Protein AF-A0ABD4DXI0-F1 (afdb_monomer_lite)

Radius of gyration: 19.36 Å; chains: 1; bounding box: 34×20×65 Å

Sequence (112 aa):
MTLHELSCVLGGSQGQVIGSVFDLKHFGYIDMTDEQTDNGRCVLRPIRDKMFGFDGYQRLVNNLATDAGIADRLTVLLPLYQDVLMRALEELQGDAQSVQYQAQRRILARVA

Foldseek 3Di:
DFLVVQCLVVVDDSVVSVVVLVVCVVVPQWDWDQDPDVVRTTDIGGPVVVCPVVVVVVVVVLVVCVVVVNNVVCVVV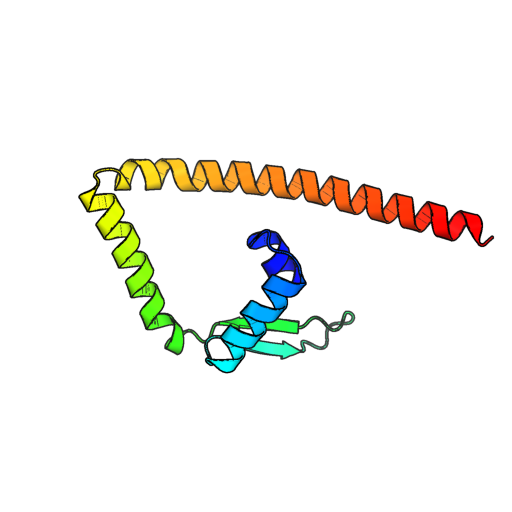VVVVVVVVVVVSVVVVVVVVVVVVVVVVVVVVVVD

Organism: NCBI:txid101571

pLDDT: mean 72.7, std 13.34, range [43.12, 92.06]

Structure (mmCIF, N/CA/C/O backbone):
data_AF-A0ABD4DXI0-F1
#
_entry.id   AF-A0ABD4DXI0-F1
#
loop_
_atom_site.group_PDB
_atom_site.id
_atom_site.type_symbol
_atom_site.label_atom_id
_atom_site.label_alt_id
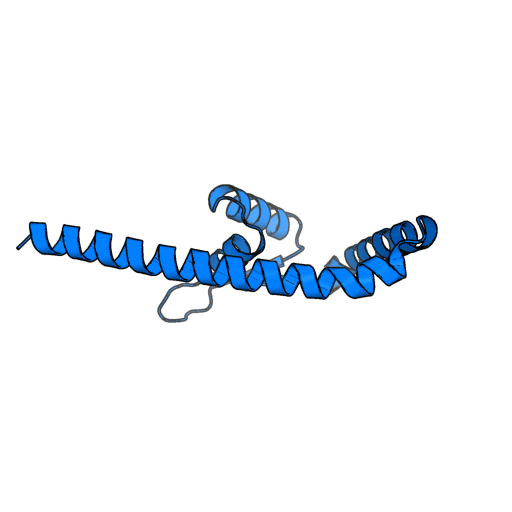_atom_site.label_comp_id
_atom_site.label_asym_id
_atom_site.label_entity_id
_atom_site.label_seq_id
_atom_site.pdbx_PDB_ins_code
_atom_site.Cartn_x
_atom_site.Cartn_y
_atom_site.Cartn_z
_atom_site.occupancy
_atom_site.B_iso_or_equiv
_atom_site.auth_seq_id
_atom_site.auth_comp_id
_atom_site.auth_asym_id
_atom_site.auth_atom_id
_atom_site.pdbx_PDB_model_num
ATOM 1 N N . MET A 1 1 ? -6.934 -5.905 9.918 1.00 77.94 1 MET A N 1
ATOM 2 C CA . MET A 1 1 ? -5.992 -4.856 10.352 1.00 77.94 1 MET A CA 1
ATOM 3 C C . MET A 1 1 ? -6.776 -3.825 11.143 1.00 77.94 1 MET A C 1
ATOM 5 O O . MET A 1 1 ? -7.871 -3.472 10.716 1.00 77.94 1 MET A O 1
ATOM 9 N N . THR A 1 2 ? -6.277 -3.389 12.292 1.00 83.00 2 THR A N 1
ATOM 10 C CA . THR A 1 2 ? -6.898 -2.331 13.105 1.00 83.00 2 THR A CA 1
ATOM 11 C C . THR A 1 2 ? -6.436 -0.942 12.654 1.00 83.00 2 THR A C 1
ATOM 13 O O . THR A 1 2 ? -5.418 -0.808 11.977 1.00 83.00 2 THR A O 1
ATOM 16 N N . LEU A 1 3 ? -7.153 0.117 13.047 1.00 77.88 3 LEU A N 1
ATOM 17 C CA . LEU A 1 3 ? -6.727 1.508 12.802 1.00 77.88 3 LEU A CA 1
ATOM 18 C C . LEU A 1 3 ? -5.325 1.807 13.356 1.00 77.88 3 LEU A C 1
ATOM 20 O O . LEU A 1 3 ? -4.553 2.530 12.731 1.00 77.88 3 LEU A O 1
ATOM 24 N N . HIS A 1 4 ? -4.999 1.244 14.520 1.00 76.75 4 HIS A N 1
ATOM 25 C CA . HIS A 1 4 ? -3.688 1.408 15.140 1.00 76.75 4 HIS A CA 1
ATOM 26 C C . HIS A 1 4 ? -2.590 0.730 14.314 1.00 76.75 4 HIS A C 1
ATOM 28 O O . HIS A 1 4 ? -1.604 1.376 13.979 1.00 76.75 4 HIS A O 1
ATOM 34 N N . GLU A 1 5 ? -2.801 -0.524 13.907 1.00 76.00 5 GLU A N 1
ATOM 35 C CA . GLU A 1 5 ? -1.874 -1.242 13.022 1.00 76.00 5 GLU A CA 1
ATOM 36 C C . GLU A 1 5 ? -1.668 -0.497 11.699 1.00 76.00 5 GLU A C 1
ATOM 38 O O . GLU A 1 5 ? -0.534 -0.335 11.255 1.00 76.00 5 GLU A O 1
ATOM 43 N N . LEU A 1 6 ? -2.742 0.024 11.096 1.00 77.50 6 LEU A N 1
ATOM 44 C CA . LEU A 1 6 ? -2.647 0.812 9.867 1.00 77.50 6 LEU A CA 1
ATOM 45 C C . LEU A 1 6 ? -1.840 2.101 10.080 1.00 77.50 6 LEU A C 1
ATOM 47 O O . LEU A 1 6 ? -1.028 2.467 9.234 1.00 77.50 6 LEU A O 1
ATOM 51 N N . SER A 1 7 ? -2.027 2.775 11.218 1.00 74.31 7 SER A N 1
ATOM 52 C CA . SER A 1 7 ? -1.255 3.970 11.572 1.00 74.31 7 SER A CA 1
ATOM 53 C C . SER A 1 7 ? 0.228 3.664 11.758 1.00 74.31 7 SER A C 1
ATOM 55 O O . SER A 1 7 ? 1.064 4.438 11.300 1.00 74.31 7 SER A O 1
ATOM 57 N N . CYS A 1 8 ? 0.551 2.533 12.386 1.00 71.12 8 CYS A N 1
ATOM 58 C CA . CYS A 1 8 ? 1.920 2.054 12.542 1.00 71.12 8 CYS A CA 1
ATOM 59 C C . CYS A 1 8 ? 2.579 1.754 11.189 1.00 71.12 8 CYS A C 1
ATOM 61 O O . CYS A 1 8 ? 3.743 2.087 11.001 1.00 71.12 8 CYS A O 1
ATOM 63 N N . VAL A 1 9 ? 1.835 1.169 10.243 1.00 71.44 9 VAL A N 1
ATOM 64 C CA . VAL A 1 9 ? 2.344 0.828 8.904 1.00 71.44 9 VAL A CA 1
ATOM 65 C C . VAL A 1 9 ? 2.542 2.068 8.030 1.00 71.44 9 VAL A C 1
ATOM 67 O O . VAL A 1 9 ? 3.550 2.177 7.340 1.00 71.44 9 VAL A O 1
ATOM 70 N N . LEU A 1 10 ? 1.589 3.003 8.034 1.00 74.06 10 LEU A N 1
ATOM 71 C CA . LEU A 1 10 ? 1.636 4.178 7.158 1.00 74.06 10 LEU A CA 1
ATOM 72 C C . LEU A 1 10 ? 2.511 5.315 7.706 1.00 74.06 10 LEU A C 1
ATOM 74 O O . LEU A 1 10 ? 2.819 6.247 6.967 1.00 74.06 10 LEU A O 1
ATOM 78 N N . GLY A 1 11 ? 2.868 5.283 8.995 1.00 69.75 11 GLY A N 1
ATOM 79 C CA . GLY A 1 11 ? 3.673 6.325 9.646 1.00 69.75 11 GLY A CA 1
ATOM 80 C C . GLY A 1 11 ? 2.992 7.701 9.723 1.00 69.75 11 GLY A C 1
ATOM 81 O O . GLY A 1 11 ? 3.632 8.689 10.077 1.00 69.75 11 GLY A O 1
ATOM 82 N N . GLY A 1 12 ? 1.704 7.785 9.380 1.00 68.56 12 GLY A N 1
ATOM 83 C CA . GLY A 1 12 ? 0.907 9.007 9.454 1.00 68.56 12 GLY A CA 1
ATOM 84 C C . GLY A 1 12 ? 0.385 9.278 10.865 1.00 68.56 12 GLY A C 1
ATOM 85 O O . GLY A 1 12 ? 0.293 8.376 11.701 1.00 68.56 12 GLY A O 1
ATOM 86 N N . SER A 1 13 ? -0.011 10.526 11.130 1.00 75.75 13 SER A N 1
ATOM 87 C CA . SER A 1 13 ? -0.708 10.853 12.378 1.00 75.75 13 SER A CA 1
ATOM 88 C C . SER A 1 13 ? -2.054 10.126 12.457 1.00 75.75 13 SER A C 1
ATOM 90 O O . SER A 1 13 ? -2.721 9.905 11.443 1.00 75.75 13 SER A O 1
ATOM 92 N N . GLN A 1 14 ? -2.501 9.813 13.674 1.00 75.81 14 GLN A N 1
ATOM 93 C CA . GLN A 1 14 ? -3.758 9.095 13.893 1.00 75.81 14 GLN A CA 1
ATOM 94 C C . GLN A 1 14 ? -4.957 9.788 13.215 1.00 75.81 14 GLN A C 1
ATOM 96 O O . GLN A 1 14 ? -5.815 9.116 12.652 1.00 75.81 14 GLN A O 1
ATOM 101 N N . GLY A 1 15 ? -4.989 11.127 13.187 1.00 76.38 15 GLY A N 1
ATOM 102 C CA . GLY A 1 15 ? -6.031 11.893 12.494 1.00 76.38 15 GLY A CA 1
ATOM 103 C C . GLY A 1 15 ? -6.017 11.724 10.969 1.00 76.38 15 GLY A C 1
ATOM 104 O O . GLY A 1 15 ? -7.075 11.562 10.366 1.00 76.38 15 GLY A O 1
ATOM 105 N N . GLN A 1 16 ? -4.835 11.693 10.344 1.00 77.38 16 GLN A N 1
ATOM 106 C CA . GLN A 1 16 ? -4.698 11.462 8.897 1.00 77.38 16 GLN A CA 1
ATOM 107 C C . GLN A 1 16 ? -5.116 10.044 8.502 1.00 77.38 16 GLN A C 1
ATOM 109 O O . GLN A 1 16 ? -5.753 9.844 7.467 1.00 77.38 16 GLN A O 1
ATOM 114 N N . VAL A 1 17 ? -4.783 9.066 9.345 1.00 81.38 17 VAL A N 1
ATOM 115 C CA . VAL A 1 17 ? -5.144 7.661 9.133 1.00 81.38 17 VAL A CA 1
ATOM 116 C C . VAL A 1 17 ? -6.653 7.480 9.281 1.00 81.38 17 VAL A C 1
ATOM 118 O O . VAL A 1 17 ? -7.274 6.858 8.426 1.00 81.38 17 VAL A O 1
ATOM 121 N N . ILE A 1 18 ? -7.264 8.086 10.306 1.00 83.88 18 ILE A N 1
ATOM 122 C CA . ILE A 1 18 ? -8.721 8.076 10.493 1.00 83.88 18 ILE A CA 1
ATOM 123 C C . ILE A 1 18 ? -9.429 8.717 9.294 1.00 83.88 18 ILE A C 1
ATOM 125 O O . ILE A 1 18 ? -10.347 8.105 8.754 1.00 83.88 18 ILE A O 1
ATOM 129 N N . GLY A 1 19 ? -8.992 9.901 8.850 1.00 83.44 19 GLY A N 1
ATOM 130 C CA . GLY A 1 19 ? -9.568 10.576 7.681 1.00 83.44 19 GLY A CA 1
ATOM 131 C C . GLY A 1 19 ? -9.521 9.699 6.429 1.00 83.44 19 GLY A C 1
ATOM 132 O O . GLY A 1 19 ? -10.556 9.416 5.834 1.00 83.44 19 GLY A O 1
ATOM 133 N N . SER A 1 20 ? -8.343 9.150 6.123 1.00 83.50 20 SER A N 1
ATOM 134 C CA . SER A 1 20 ? -8.151 8.236 4.988 1.00 83.50 20 SER A CA 1
ATOM 135 C C . SER A 1 20 ? -9.052 6.998 5.068 1.00 83.50 20 SER A C 1
ATOM 137 O O . SER A 1 20 ? -9.593 6.550 4.062 1.00 83.50 20 SER A O 1
ATOM 139 N N . VAL A 1 21 ? -9.244 6.430 6.262 1.00 86.88 21 VAL A N 1
ATOM 140 C CA . VAL A 1 21 ? -10.122 5.269 6.471 1.00 86.88 21 VAL A CA 1
ATOM 141 C C . VAL A 1 21 ? -11.594 5.625 6.267 1.00 86.88 21 VAL A C 1
ATOM 143 O O . VAL A 1 21 ? -12.333 4.841 5.668 1.00 86.88 21 VAL A O 1
ATOM 146 N N . PHE A 1 22 ? -12.030 6.803 6.715 1.00 87.38 22 PHE A N 1
ATOM 147 C CA . PHE A 1 22 ? -13.382 7.285 6.434 1.00 87.38 22 PHE A CA 1
ATOM 148 C C . PHE A 1 22 ? -13.610 7.484 4.938 1.00 87.38 22 PHE A C 1
ATOM 150 O O . PHE A 1 22 ? -14.641 7.037 4.437 1.00 87.38 22 PHE A O 1
ATOM 157 N N . ASP A 1 23 ? -12.641 8.057 4.227 1.00 87.19 23 ASP A N 1
ATOM 158 C CA . ASP A 1 23 ? -12.708 8.220 2.775 1.00 87.19 23 ASP A CA 1
ATOM 159 C C . ASP A 1 23 ? -12.797 6.856 2.077 1.00 87.19 23 ASP A C 1
ATOM 161 O O . ASP A 1 23 ? -13.693 6.619 1.267 1.00 87.19 23 ASP A O 1
ATOM 165 N N . LEU A 1 24 ? -11.938 5.902 2.447 1.00 87.56 24 LEU A N 1
ATOM 166 C CA . LEU A 1 24 ? -11.954 4.548 1.886 1.00 87.56 24 LEU A CA 1
ATOM 167 C C . LEU A 1 24 ? -13.282 3.820 2.134 1.00 87.56 24 LEU A C 1
ATOM 169 O O . LEU A 1 24 ? -13.755 3.105 1.247 1.00 87.56 24 LEU A O 1
ATOM 173 N N . LYS A 1 25 ? -13.905 4.004 3.305 1.00 88.06 25 LYS A N 1
ATOM 174 C CA . LYS A 1 25 ? -15.246 3.463 3.577 1.00 88.06 25 LYS A CA 1
ATOM 175 C C . LYS A 1 25 ? -16.312 4.187 2.761 1.00 88.06 25 LYS A C 1
ATOM 177 O O . LYS A 1 25 ? -17.185 3.531 2.202 1.00 88.06 25 LYS A O 1
ATOM 182 N N . HIS A 1 26 ? -16.249 5.514 2.677 1.00 88.62 26 HIS A N 1
ATOM 183 C CA . HIS A 1 26 ? -17.196 6.318 1.906 1.00 88.62 26 HIS A CA 1
ATOM 184 C C . HIS A 1 26 ? -17.207 5.912 0.427 1.00 88.62 26 HIS A C 1
ATOM 186 O O . HIS A 1 26 ? -18.272 5.761 -0.166 1.00 88.62 26 HIS A O 1
ATOM 192 N N . PHE A 1 27 ? -16.030 5.645 -0.142 1.00 85.38 27 PHE A N 1
ATOM 193 C CA . PHE A 1 27 ? -15.885 5.156 -1.513 1.00 85.38 27 PHE A CA 1
ATOM 194 C C . PHE A 1 27 ? -16.120 3.643 -1.672 1.00 85.38 27 PHE A C 1
ATOM 196 O O . PHE A 1 27 ? -16.073 3.130 -2.790 1.00 85.38 27 PHE A O 1
ATOM 203 N N . GLY A 1 28 ? -16.401 2.920 -0.584 1.00 86.19 28 GLY A N 1
ATOM 204 C CA . GLY A 1 28 ? -16.727 1.494 -0.618 1.00 86.19 28 GLY A CA 1
ATOM 205 C C . GLY A 1 28 ? -15.543 0.590 -0.964 1.00 86.19 28 GLY A C 1
ATOM 206 O O . GLY A 1 28 ? -15.738 -0.460 -1.571 1.00 86.19 28 GLY A O 1
ATOM 207 N N . TYR A 1 29 ? -14.317 0.987 -0.617 1.00 85.88 29 TYR A N 1
ATOM 208 C CA . TYR A 1 29 ? -13.126 0.145 -0.775 1.00 85.88 29 TYR A CA 1
ATOM 209 C C . TYR A 1 29 ? -12.876 -0.762 0.429 1.00 85.88 29 TYR A C 1
ATOM 211 O O . TYR A 1 29 ? -12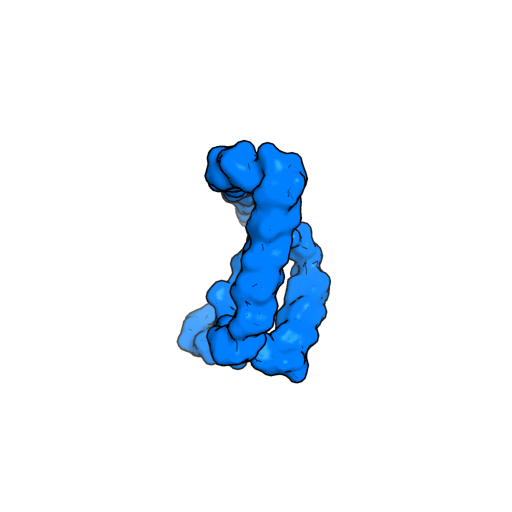.210 -1.792 0.298 1.00 85.88 29 TYR A O 1
ATOM 219 N N . ILE A 1 30 ? -13.398 -0.389 1.598 1.00 88.75 30 ILE A N 1
ATOM 220 C CA . ILE A 1 30 ? -13.250 -1.150 2.836 1.00 88.75 30 ILE A CA 1
ATOM 221 C C . ILE A 1 30 ? -14.578 -1.242 3.586 1.00 88.75 30 ILE A C 1
ATOM 223 O O . ILE A 1 30 ? -15.368 -0.298 3.589 1.00 88.75 30 ILE A O 1
ATOM 227 N N . ASP A 1 31 ? -14.756 -2.350 4.293 1.00 89.12 31 ASP A N 1
ATOM 228 C CA . ASP A 1 31 ? -15.729 -2.498 5.364 1.00 89.12 31 ASP A CA 1
ATOM 229 C C . ASP A 1 31 ? -15.069 -2.261 6.724 1.00 89.12 31 ASP A C 1
ATOM 231 O O . ASP A 1 31 ? -13.891 -2.565 6.942 1.00 89.12 31 ASP A O 1
ATOM 235 N N . MET A 1 32 ? -15.862 -1.727 7.652 1.00 86.31 32 MET A N 1
ATOM 236 C CA . MET A 1 32 ? -15.490 -1.576 9.055 1.00 86.31 32 MET A CA 1
ATOM 237 C C . MET A 1 32 ? -16.407 -2.458 9.893 1.00 86.31 32 MET A C 1
ATOM 239 O O . MET A 1 32 ? -17.612 -2.210 9.945 1.00 86.31 32 MET A O 1
ATOM 243 N N . THR A 1 33 ? -15.838 -3.476 10.530 1.00 80.94 33 THR A N 1
ATOM 244 C CA . THR A 1 33 ? -16.552 -4.341 11.471 1.00 80.94 33 THR A CA 1
ATOM 245 C C . THR A 1 33 ? -16.061 -4.067 12.880 1.00 80.94 33 THR A C 1
ATOM 247 O O . THR A 1 33 ? -14.863 -4.187 13.148 1.00 80.94 33 THR A O 1
ATOM 250 N N . ASP A 1 34 ? -16.988 -3.750 13.780 1.00 70.12 34 ASP A N 1
ATOM 251 C CA . ASP A 1 34 ? -16.714 -3.759 15.212 1.00 70.12 34 ASP A CA 1
ATOM 252 C C . ASP A 1 34 ? -16.682 -5.217 15.663 1.00 70.12 34 ASP A C 1
ATOM 254 O O . ASP A 1 34 ? -17.716 -5.852 15.881 1.00 70.12 34 ASP A O 1
ATOM 258 N N . GLU A 1 35 ? -15.483 -5.791 15.744 1.00 64.19 35 GLU A N 1
ATOM 259 C CA . GLU A 1 35 ? -15.334 -7.076 16.408 1.00 64.19 35 GLU A CA 1
ATOM 260 C C . GLU A 1 35 ? -15.510 -6.824 17.909 1.00 64.19 35 GLU A C 1
ATOM 262 O O . GLU A 1 35 ? -14.701 -6.122 18.524 1.00 64.19 35 GLU A O 1
ATOM 267 N N . GLN A 1 36 ? -16.574 -7.389 18.499 1.00 52.03 36 GLN A N 1
ATOM 268 C CA . GLN A 1 36 ? -16.750 -7.505 19.952 1.00 52.03 36 GLN A CA 1
ATOM 269 C C . GLN A 1 36 ? -15.669 -8.431 20.526 1.00 52.03 36 GLN A C 1
ATOM 271 O O . GLN A 1 36 ? -15.916 -9.556 20.942 1.00 52.03 36 GLN A O 1
ATOM 276 N N . THR A 1 37 ? -14.432 -7.970 20.488 1.00 51.53 37 THR A N 1
ATOM 277 C CA . THR A 1 37 ? -13.371 -8.430 21.372 1.00 51.53 37 THR A CA 1
ATOM 278 C C . THR A 1 37 ? -13.313 -7.447 22.534 1.00 51.53 37 THR A C 1
ATOM 280 O O . THR A 1 37 ? -13.677 -6.282 22.361 1.00 51.53 37 THR A O 1
ATOM 283 N N . ASP A 1 38 ? -12.853 -7.892 23.704 1.00 51.66 38 ASP A N 1
ATOM 284 C CA . ASP A 1 38 ? -12.867 -7.159 24.989 1.00 51.66 38 ASP A CA 1
ATOM 285 C C . ASP A 1 38 ? -12.259 -5.733 24.964 1.00 51.66 38 ASP A C 1
ATOM 287 O O . ASP A 1 38 ? -12.359 -4.995 25.938 1.00 51.66 38 ASP A O 1
ATOM 291 N N . ASN A 1 39 ? -11.664 -5.316 23.840 1.00 55.75 39 ASN A N 1
ATOM 292 C CA . ASN A 1 39 ? -11.046 -4.012 23.609 1.00 55.75 39 ASN A CA 1
ATOM 293 C C . ASN A 1 39 ? -11.751 -3.122 22.557 1.00 55.75 39 ASN A C 1
ATOM 295 O O . ASN A 1 39 ? -11.182 -2.096 22.185 1.00 55.75 39 ASN A O 1
ATOM 299 N N . GLY A 1 40 ? -12.933 -3.488 22.038 1.00 57.72 40 GLY A N 1
ATOM 300 C CA . GLY A 1 40 ? -13.732 -2.629 21.142 1.00 57.72 40 GLY A CA 1
ATOM 301 C C . GLY A 1 40 ? -12.993 -2.167 19.878 1.00 57.72 40 GLY A C 1
ATOM 302 O O . GLY A 1 40 ? -13.083 -1.003 19.485 1.00 57.72 40 GLY A O 1
ATOM 303 N N . ARG A 1 41 ? -12.185 -3.045 19.273 1.00 67.62 41 ARG A N 1
ATOM 304 C CA . ARG A 1 41 ? -11.320 -2.676 18.145 1.00 67.62 41 ARG A CA 1
ATOM 305 C C . ARG A 1 41 ? -12.090 -2.731 16.824 1.00 67.62 41 ARG A C 1
ATOM 307 O O . ARG A 1 41 ? -12.568 -3.786 16.419 1.00 67.62 41 ARG A O 1
ATOM 314 N N . CYS A 1 42 ? -12.121 -1.604 16.113 1.00 72.62 42 CYS A N 1
ATOM 315 C CA . CYS A 1 42 ? -12.607 -1.541 14.736 1.00 72.62 42 CYS A CA 1
ATOM 316 C C . CYS A 1 42 ? -11.604 -2.224 13.793 1.00 72.62 42 CYS A C 1
ATOM 318 O O . CYS A 1 42 ? -10.426 -1.843 13.722 1.00 72.62 42 CYS A O 1
ATOM 320 N N . VAL A 1 43 ? -12.078 -3.246 13.079 1.00 82.88 43 VAL A N 1
ATOM 321 C CA . VAL A 1 43 ? -11.296 -4.008 12.104 1.00 82.88 43 VAL A CA 1
ATOM 322 C C . VAL A 1 43 ? -11.658 -3.550 10.698 1.00 82.88 43 VAL A C 1
ATOM 324 O O . VAL A 1 43 ? -12.821 -3.563 10.296 1.00 82.88 43 VAL A O 1
ATOM 327 N N . LEU A 1 44 ? -10.630 -3.172 9.942 1.00 87.31 44 LEU A N 1
ATOM 328 C CA . LEU A 1 44 ? -10.724 -2.737 8.554 1.00 87.31 44 LEU A CA 1
ATOM 329 C C . LEU A 1 44 ? -10.549 -3.950 7.635 1.00 87.31 44 LEU A C 1
ATOM 331 O O . LEU A 1 44 ? -9.549 -4.677 7.749 1.00 87.31 44 LEU A O 1
ATOM 335 N N . ARG A 1 45 ? -11.507 -4.172 6.729 1.00 86.94 45 ARG A N 1
ATOM 336 C CA . ARG A 1 45 ? -11.492 -5.279 5.763 1.00 86.94 45 ARG A CA 1
ATOM 337 C C . ARG A 1 45 ? -11.605 -4.749 4.331 1.00 86.94 45 ARG A C 1
ATOM 339 O O . ARG A 1 45 ? -12.577 -4.071 4.028 1.00 86.94 45 ARG A O 1
ATOM 346 N N . PRO A 1 46 ? -10.650 -5.048 3.436 1.00 85.50 46 PRO A N 1
ATOM 347 C CA . PRO A 1 46 ? -10.749 -4.633 2.042 1.00 85.50 46 PRO A CA 1
ATOM 348 C C . PRO A 1 46 ? -11.862 -5.376 1.294 1.00 85.50 46 PRO A C 1
ATOM 350 O O . PRO A 1 46 ? -11.989 -6.598 1.413 1.00 85.50 46 PRO A O 1
ATOM 353 N N . ILE A 1 47 ? -12.610 -4.655 0.457 1.00 86.06 47 ILE A N 1
ATOM 354 C CA . ILE A 1 47 ? -13.602 -5.229 -0.459 1.00 86.06 47 ILE A CA 1
ATOM 355 C C . ILE A 1 47 ? -12.880 -5.613 -1.753 1.00 86.06 47 ILE A C 1
ATOM 357 O O . ILE A 1 47 ? -12.696 -4.789 -2.649 1.00 86.06 47 ILE A O 1
ATOM 361 N N . ARG A 1 48 ? -12.435 -6.873 -1.838 1.00 76.06 48 ARG A N 1
ATOM 362 C CA . ARG A 1 48 ? -11.548 -7.370 -2.912 1.00 76.06 48 ARG A CA 1
ATOM 363 C C . ARG A 1 48 ? -12.069 -7.083 -4.322 1.00 76.06 48 ARG A C 1
ATOM 365 O O . ARG A 1 48 ? -11.292 -6.675 -5.178 1.00 76.06 48 ARG A O 1
ATOM 372 N N . ASP A 1 49 ? -13.376 -7.184 -4.540 1.00 77.44 49 ASP A N 1
ATOM 373 C CA . ASP A 1 49 ? -13.995 -6.939 -5.851 1.00 77.44 49 ASP A CA 1
ATOM 374 C C . ASP A 1 49 ? -13.874 -5.477 -6.310 1.00 77.44 49 ASP A C 1
ATOM 376 O O . ASP A 1 49 ? -13.877 -5.180 -7.503 1.00 77.44 49 ASP A O 1
ATOM 380 N N . LYS A 1 50 ? -13.719 -4.543 -5.366 1.00 73.31 50 LYS A N 1
ATOM 381 C CA . LYS A 1 50 ? -13.462 -3.122 -5.635 1.00 73.31 50 LYS A CA 1
ATOM 382 C C . LYS A 1 50 ? -11.972 -2.811 -5.761 1.00 73.31 50 LYS A C 1
ATOM 384 O O . LYS A 1 50 ? -11.614 -1.725 -6.211 1.00 73.31 50 LYS A O 1
ATOM 389 N N . MET A 1 51 ? -11.103 -3.762 -5.415 1.00 68.56 51 MET A N 1
ATOM 390 C CA . MET A 1 51 ? -9.653 -3.615 -5.511 1.00 68.56 51 MET A CA 1
ATOM 391 C C . MET A 1 51 ? -9.073 -4.024 -6.871 1.00 68.56 51 MET A C 1
ATOM 393 O O . MET A 1 51 ? -7.896 -3.777 -7.100 1.00 68.56 51 MET A O 1
ATOM 397 N N . PHE A 1 52 ? -9.868 -4.553 -7.809 1.00 63.69 52 PHE A N 1
ATOM 398 C CA . PHE A 1 52 ? -9.397 -4.931 -9.156 1.00 63.69 52 PHE A CA 1
ATOM 399 C C . PHE A 1 52 ? -8.677 -3.796 -9.915 1.00 63.69 52 PHE A C 1
ATOM 401 O O . PHE A 1 52 ? -7.807 -4.057 -10.743 1.00 63.69 52 PHE A O 1
ATOM 408 N N . GLY A 1 53 ? -8.992 -2.526 -9.627 1.00 63.97 53 GLY A N 1
ATOM 409 C CA . GLY A 1 53 ? -8.270 -1.375 -10.189 1.00 63.97 53 GLY A CA 1
ATOM 410 C C . GLY A 1 53 ? -6.857 -1.178 -9.619 1.00 63.97 53 GLY A C 1
ATOM 411 O O . GLY A 1 53 ? -5.990 -0.624 -10.294 1.00 63.97 53 GLY A O 1
ATOM 412 N N . PHE A 1 54 ? -6.594 -1.667 -8.405 1.00 66.25 54 PHE A N 1
ATOM 413 C CA . PHE A 1 54 ? -5.290 -1.567 -7.747 1.00 66.25 54 PHE A CA 1
ATOM 414 C C . PHE A 1 54 ? -4.276 -2.580 -8.288 1.00 66.25 54 PHE A C 1
ATOM 416 O O . PHE A 1 54 ? -3.090 -2.257 -8.359 1.00 66.25 54 PHE A O 1
ATOM 423 N N . ASP A 1 55 ? -4.722 -3.736 -8.791 1.00 64.81 55 ASP A N 1
ATOM 424 C CA . ASP A 1 55 ? -3.855 -4.645 -9.559 1.00 64.81 55 ASP A CA 1
ATOM 425 C C . ASP A 1 55 ? -3.291 -3.943 -10.808 1.00 64.81 55 ASP A C 1
ATOM 427 O O . ASP A 1 55 ? -2.149 -4.172 -11.215 1.00 64.81 55 ASP A O 1
ATOM 431 N N . GLY A 1 56 ? -4.075 -3.031 -11.395 1.00 67.31 56 GLY A N 1
ATOM 432 C CA . GLY A 1 56 ? -3.636 -2.148 -12.474 1.00 67.31 56 GLY A CA 1
ATOM 433 C C . GLY A 1 56 ? -2.542 -1.175 -12.033 1.00 67.31 56 GLY A C 1
ATOM 434 O O . GLY A 1 56 ? -1.574 -0.977 -12.766 1.00 67.31 56 GLY A O 1
ATOM 435 N N . TYR A 1 57 ? -2.642 -0.627 -10.820 1.00 70.56 57 TYR A N 1
ATOM 436 C CA . TYR A 1 57 ? -1.600 0.220 -10.234 1.00 70.56 57 TYR A CA 1
ATOM 437 C C . TYR A 1 57 ? -0.299 -0.546 -10.005 1.00 70.56 57 TYR A C 1
ATOM 439 O O . TYR A 1 57 ? 0.768 -0.057 -10.370 1.00 70.56 57 TYR A O 1
ATOM 447 N N . GLN A 1 58 ? -0.373 -1.761 -9.458 1.00 72.81 58 GLN A N 1
ATOM 448 C CA . GLN A 1 58 ? 0.813 -2.591 -9.263 1.00 72.81 58 GLN A CA 1
ATOM 449 C C . GLN A 1 58 ? 1.483 -2.932 -10.601 1.00 72.81 58 GLN A C 1
ATOM 451 O O . GLN A 1 58 ? 2.703 -2.830 -10.724 1.00 72.81 58 GLN A O 1
ATOM 456 N N . ARG A 1 59 ? 0.695 -3.264 -11.634 1.00 77.56 59 ARG A N 1
ATOM 457 C CA . ARG A 1 59 ? 1.219 -3.452 -12.997 1.00 77.56 59 ARG A CA 1
ATOM 458 C C . ARG A 1 59 ? 1.854 -2.183 -13.559 1.00 77.56 59 ARG A C 1
ATOM 460 O O . ARG A 1 59 ? 2.923 -2.275 -14.143 1.00 77.56 59 ARG A O 1
ATOM 467 N N . LEU A 1 60 ? 1.239 -1.015 -13.371 1.00 80.38 60 LEU A N 1
ATOM 468 C CA . LEU A 1 60 ? 1.788 0.269 -13.820 1.00 80.38 60 LEU A CA 1
ATOM 469 C C . LEU A 1 60 ? 3.141 0.572 -13.174 1.00 80.38 60 LEU A C 1
ATOM 471 O O . LEU A 1 60 ? 4.082 0.929 -13.877 1.00 80.38 60 LEU A O 1
ATOM 475 N N . VAL A 1 61 ? 3.249 0.395 -11.856 1.00 81.62 61 VAL A N 1
ATOM 476 C CA . VAL A 1 61 ? 4.502 0.605 -11.117 1.00 81.62 61 VAL A CA 1
ATOM 477 C C . VAL A 1 61 ? 5.583 -0.365 -11.592 1.00 81.62 61 VAL A C 1
ATOM 479 O O . VAL A 1 61 ? 6.713 0.053 -11.835 1.00 81.62 61 VAL A O 1
ATOM 482 N N . ASN A 1 62 ? 5.235 -1.640 -11.782 1.00 82.62 62 ASN A N 1
ATOM 483 C CA . ASN A 1 62 ? 6.174 -2.642 -12.279 1.00 82.62 62 ASN A CA 1
ATOM 484 C C . ASN A 1 62 ? 6.631 -2.335 -13.709 1.00 82.62 62 ASN A C 1
ATOM 486 O O . ASN A 1 62 ? 7.826 -2.372 -13.976 1.00 82.62 62 ASN A O 1
ATOM 490 N N . ASN A 1 63 ? 5.709 -1.970 -14.601 1.00 87.25 63 ASN A N 1
ATOM 491 C CA . ASN A 1 63 ? 6.044 -1.594 -15.973 1.00 87.25 63 ASN A CA 1
ATOM 492 C C . ASN A 1 63 ? 6.959 -0.366 -15.998 1.00 87.25 63 ASN A C 1
ATOM 494 O O . ASN A 1 63 ? 7.976 -0.391 -16.676 1.00 87.25 63 ASN A O 1
ATOM 498 N N . LEU A 1 64 ? 6.670 0.662 -15.193 1.00 87.00 64 LEU A N 1
ATOM 499 C CA . LEU A 1 64 ? 7.525 1.845 -15.080 1.00 87.00 64 LEU A CA 1
ATOM 500 C C . LEU A 1 64 ? 8.935 1.487 -14.585 1.00 87.00 64 LEU A C 1
ATOM 502 O O . LEU A 1 64 ? 9.926 2.013 -15.089 1.00 87.00 64 LEU A O 1
ATOM 506 N N . ALA A 1 65 ? 9.039 0.581 -13.611 1.00 86.81 65 ALA A N 1
ATOM 507 C CA . ALA A 1 65 ? 10.321 0.087 -13.122 1.00 86.81 65 ALA A CA 1
ATOM 508 C C . ALA A 1 65 ? 11.083 -0.719 -14.188 1.00 86.81 65 ALA A C 1
ATOM 510 O O . ALA A 1 65 ? 12.309 -0.610 -14.276 1.00 86.81 65 ALA A O 1
ATOM 511 N N . THR A 1 66 ? 10.376 -1.516 -14.992 1.00 91.25 66 THR A N 1
ATOM 512 C CA . THR A 1 66 ? 10.947 -2.262 -16.120 1.00 91.25 66 THR A CA 1
ATOM 513 C C . THR A 1 66 ? 11.434 -1.316 -17.210 1.00 91.25 66 THR A C 1
ATOM 515 O O . THR A 1 66 ? 12.582 -1.433 -17.630 1.00 91.25 66 THR A O 1
ATOM 518 N N . ASP A 1 67 ? 10.621 -0.336 -17.600 1.00 92.06 67 ASP A N 1
ATOM 519 C CA . ASP A 1 67 ? 10.957 0.669 -18.614 1.00 92.06 67 ASP A CA 1
ATOM 520 C C . ASP A 1 67 ? 12.157 1.527 -18.184 1.00 92.06 67 ASP A C 1
ATOM 522 O O . ASP A 1 67 ? 13.009 1.879 -18.998 1.00 92.06 67 ASP A O 1
ATOM 526 N N . ALA A 1 68 ? 12.274 1.815 -16.886 1.00 90.38 68 ALA A N 1
ATOM 527 C CA . ALA A 1 68 ? 13.428 2.498 -16.306 1.00 90.38 68 ALA A CA 1
ATOM 528 C C . ALA A 1 68 ? 14.658 1.586 -16.104 1.00 90.38 68 ALA A C 1
ATOM 530 O O . ALA A 1 68 ? 15.705 2.061 -15.661 1.00 90.38 68 ALA A O 1
ATOM 531 N N . GLY A 1 69 ? 14.557 0.283 -16.393 1.00 91.12 69 GLY A N 1
ATOM 532 C CA . GLY A 1 69 ? 15.650 -0.685 -16.243 1.00 91.12 69 GLY A CA 1
ATOM 533 C C . GLY A 1 69 ? 16.058 -0.958 -14.790 1.00 91.12 69 GLY A C 1
ATOM 534 O O . GLY A 1 69 ? 17.179 -1.398 -14.531 1.00 91.12 69 GLY A O 1
ATOM 535 N N . ILE A 1 70 ? 15.176 -0.674 -13.827 1.00 90.19 70 ILE A N 1
ATOM 536 C CA . ILE A 1 70 ? 15.440 -0.825 -12.387 1.00 90.19 70 ILE A CA 1
ATOM 537 C C . ILE A 1 70 ? 14.621 -1.938 -11.729 1.00 90.19 70 ILE A C 1
ATOM 539 O O . ILE A 1 70 ? 14.805 -2.171 -10.536 1.00 90.19 70 ILE A O 1
ATOM 543 N N . ALA A 1 71 ? 13.745 -2.623 -12.471 1.00 88.19 71 ALA A N 1
ATOM 544 C CA . ALA A 1 71 ? 12.866 -3.668 -11.940 1.00 88.19 71 ALA A CA 1
ATOM 545 C C . ALA A 1 71 ? 13.630 -4.718 -11.117 1.00 88.19 71 ALA A C 1
ATOM 547 O O . ALA A 1 71 ? 13.336 -4.880 -9.936 1.00 88.19 71 ALA A O 1
ATOM 548 N N . ASP A 1 72 ? 14.678 -5.327 -11.679 1.00 87.38 72 ASP A N 1
ATOM 549 C CA . ASP A 1 72 ? 15.463 -6.359 -10.985 1.00 87.38 72 ASP A CA 1
ATOM 550 C C . ASP A 1 72 ? 16.134 -5.827 -9.710 1.00 87.38 72 ASP A C 1
ATOM 552 O O . ASP A 1 72 ? 16.178 -6.499 -8.679 1.00 87.38 72 ASP A O 1
ATOM 556 N N . ARG A 1 73 ? 16.622 -4.578 -9.748 1.00 84.50 73 ARG A N 1
ATOM 557 C CA . ARG A 1 73 ? 17.225 -3.925 -8.577 1.00 84.50 73 ARG A CA 1
ATOM 558 C C . ARG A 1 73 ? 16.188 -3.678 -7.493 1.00 84.50 73 ARG A C 1
ATOM 560 O O . ARG A 1 73 ? 16.476 -3.915 -6.326 1.00 84.50 73 ARG A O 1
ATOM 567 N N . LEU A 1 74 ? 14.993 -3.223 -7.860 1.00 81.75 74 LEU A N 1
ATOM 568 C CA . LEU A 1 74 ? 13.898 -3.022 -6.916 1.00 81.75 74 LEU A CA 1
ATOM 569 C C . LEU A 1 74 ? 13.425 -4.348 -6.319 1.00 81.75 74 LEU A C 1
ATOM 571 O O . LEU A 1 74 ? 13.208 -4.403 -5.113 1.00 81.75 74 LEU A O 1
ATOM 575 N N . THR A 1 75 ? 13.339 -5.422 -7.107 1.00 83.69 75 THR A N 1
ATOM 576 C CA . THR A 1 75 ? 12.980 -6.757 -6.604 1.00 83.69 75 THR A CA 1
ATOM 577 C C . THR A 1 75 ? 13.956 -7.254 -5.536 1.00 83.69 75 THR A C 1
ATOM 579 O O . THR A 1 75 ? 13.526 -7.864 -4.561 1.00 83.69 75 THR A O 1
ATOM 582 N N . VAL A 1 76 ? 15.252 -6.962 -5.680 1.00 86.69 76 VAL A N 1
ATOM 583 C CA . VAL A 1 76 ? 16.274 -7.334 -4.687 1.00 86.69 76 VAL A CA 1
ATOM 584 C C . VAL A 1 76 ? 16.285 -6.382 -3.487 1.00 86.69 76 VAL A C 1
ATOM 586 O O . VAL A 1 76 ? 16.393 -6.827 -2.347 1.00 86.69 76 VAL A O 1
ATOM 589 N N . LEU A 1 77 ? 16.191 -5.071 -3.722 1.00 81.44 77 LEU A N 1
ATOM 590 C CA . LEU A 1 77 ? 16.401 -4.059 -2.685 1.00 81.44 77 LEU A CA 1
ATOM 591 C C . LEU A 1 77 ? 15.162 -3.800 -1.824 1.00 81.44 77 LEU A C 1
ATOM 593 O O . LEU A 1 77 ? 15.312 -3.574 -0.626 1.00 81.44 77 LEU A O 1
ATOM 597 N N . LEU A 1 78 ? 13.950 -3.825 -2.390 1.00 79.25 78 LEU A N 1
ATOM 598 C CA . LEU A 1 78 ? 12.727 -3.494 -1.647 1.00 79.25 78 LEU A CA 1
ATOM 599 C C . LEU A 1 78 ? 12.504 -4.396 -0.424 1.00 79.25 78 LEU A C 1
ATOM 601 O O . LEU A 1 78 ? 12.257 -3.840 0.645 1.00 79.25 78 LEU A O 1
ATOM 605 N N . PRO A 1 79 ? 12.645 -5.736 -0.509 1.00 79.75 79 PRO A N 1
ATOM 606 C CA . PRO A 1 79 ? 12.502 -6.591 0.668 1.00 79.75 79 PRO A CA 1
ATOM 607 C C . PRO A 1 79 ? 13.539 -6.282 1.755 1.00 79.75 79 PRO A C 1
ATOM 609 O O . PRO A 1 79 ? 13.208 -6.286 2.937 1.00 79.75 79 PRO A O 1
ATOM 612 N N . LEU A 1 80 ? 14.780 -5.966 1.362 1.00 77.56 80 LEU A N 1
ATOM 613 C CA . LEU A 1 80 ? 15.855 -5.618 2.297 1.00 77.56 80 LEU A CA 1
ATOM 614 C C . LEU A 1 80 ? 15.566 -4.297 3.016 1.00 77.56 80 LEU A C 1
ATOM 616 O O . LEU A 1 80 ? 15.691 -4.216 4.236 1.00 77.56 80 LEU A O 1
ATOM 620 N N . TYR A 1 81 ? 15.142 -3.269 2.278 1.00 72.94 81 TYR A N 1
ATOM 621 C CA . TYR A 1 81 ? 14.739 -1.994 2.872 1.00 72.94 81 TYR A CA 1
ATOM 622 C C . TYR A 1 81 ? 13.509 -2.147 3.764 1.00 72.94 81 TYR A C 1
ATOM 624 O O . TYR A 1 81 ? 13.472 -1.553 4.838 1.00 72.94 81 TYR A O 1
ATOM 632 N N . GLN A 1 82 ? 12.527 -2.952 3.355 1.00 73.50 82 GLN A N 1
ATOM 633 C CA . GLN A 1 82 ? 11.347 -3.231 4.166 1.00 73.50 82 GLN A CA 1
ATOM 634 C C . GLN A 1 82 ? 11.724 -3.896 5.495 1.00 73.50 82 GLN A C 1
ATOM 636 O O . GLN A 1 82 ? 11.222 -3.469 6.529 1.00 73.50 82 GLN A O 1
ATOM 641 N N . ASP A 1 83 ? 12.617 -4.891 5.490 1.00 73.19 83 ASP A N 1
ATOM 642 C CA . ASP A 1 83 ? 13.078 -5.558 6.716 1.00 73.19 83 ASP A CA 1
ATOM 643 C C . ASP A 1 83 ? 13.818 -4.580 7.644 1.00 73.19 83 ASP A C 1
ATOM 645 O O . ASP A 1 83 ? 13.501 -4.481 8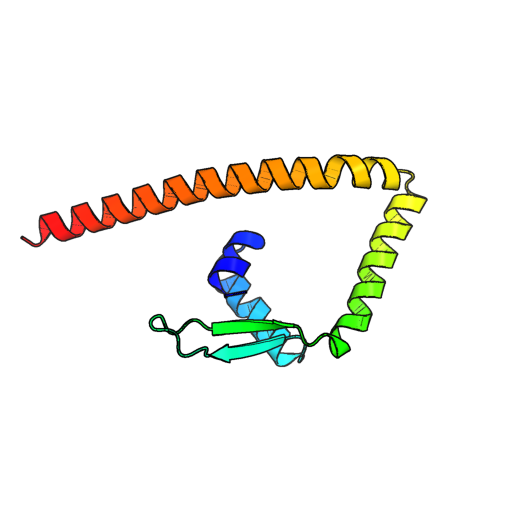.827 1.00 73.19 83 ASP A O 1
ATOM 649 N N . VAL A 1 84 ? 14.736 -3.769 7.103 1.00 76.69 84 VAL A N 1
ATOM 650 C CA . VAL A 1 84 ? 15.445 -2.736 7.883 1.00 76.69 84 VAL A CA 1
ATOM 651 C C . VAL A 1 84 ? 14.470 -1.726 8.495 1.00 76.69 84 VAL A C 1
ATOM 653 O O . VAL A 1 84 ? 14.582 -1.401 9.677 1.00 76.69 84 VAL A O 1
ATOM 656 N N . LEU A 1 85 ? 13.503 -1.238 7.715 1.00 69.31 85 LEU A N 1
ATOM 657 C CA . LEU A 1 85 ? 12.517 -0.268 8.188 1.00 69.31 85 LEU A CA 1
ATOM 658 C C . LEU A 1 85 ? 11.551 -0.876 9.209 1.00 69.31 85 LEU A C 1
ATOM 660 O O . LEU A 1 85 ? 11.221 -0.199 10.177 1.00 69.31 85 LEU A O 1
ATOM 664 N N . MET A 1 86 ? 11.125 -2.133 9.039 1.00 69.12 86 MET A N 1
ATOM 665 C CA . MET A 1 86 ? 10.282 -2.808 10.031 1.00 69.12 86 MET A CA 1
ATOM 666 C C . MET A 1 86 ? 11.021 -3.008 11.351 1.00 69.12 86 MET A C 1
ATOM 668 O O . MET A 1 86 ? 10.460 -2.686 12.391 1.00 69.12 86 MET A O 1
ATOM 672 N N . ARG A 1 87 ? 12.286 -3.440 11.328 1.00 69.75 87 ARG A N 1
ATOM 673 C CA . ARG A 1 87 ? 13.087 -3.574 12.556 1.00 69.75 87 ARG A CA 1
ATOM 674 C C . ARG A 1 87 ? 13.285 -2.235 13.260 1.00 69.75 87 ARG A C 1
ATOM 676 O O . ARG A 1 87 ? 13.094 -2.144 14.465 1.00 69.75 87 ARG A O 1
ATOM 683 N N . ALA A 1 88 ? 13.590 -1.177 12.508 1.00 70.38 88 ALA A N 1
ATOM 684 C CA . ALA A 1 88 ? 13.700 0.167 13.071 1.00 70.38 88 ALA A CA 1
ATOM 685 C C . ALA A 1 88 ? 12.366 0.654 13.670 1.00 70.38 88 ALA A C 1
ATOM 687 O O . ALA A 1 88 ? 12.351 1.304 14.714 1.00 70.38 88 ALA A O 1
ATOM 688 N N . LEU A 1 89 ? 11.237 0.328 13.032 1.00 65.38 89 LEU A N 1
ATOM 689 C CA . LEU A 1 89 ? 9.903 0.637 13.546 1.00 65.38 89 LEU A CA 1
ATOM 690 C C . LEU A 1 89 ? 9.607 -0.136 14.841 1.00 65.38 89 LEU A C 1
ATOM 692 O O . LEU A 1 89 ? 9.076 0.449 1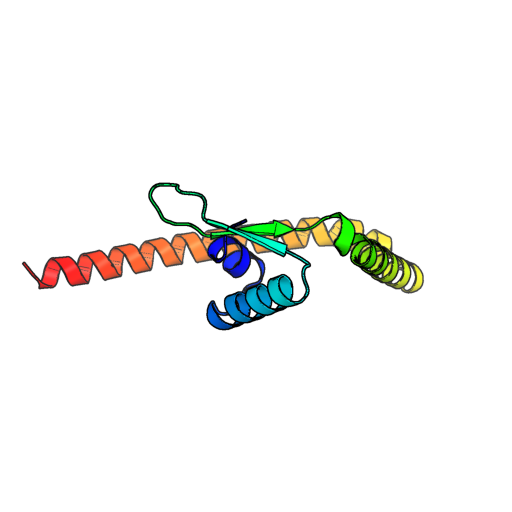5.782 1.00 65.38 89 LEU A O 1
ATOM 696 N N . GLU A 1 90 ? 9.952 -1.422 14.902 1.00 67.31 90 GLU A N 1
ATOM 697 C CA . GLU A 1 90 ? 9.803 -2.265 16.094 1.00 67.31 90 GLU A CA 1
ATOM 698 C C . GLU A 1 90 ? 10.639 -1.738 17.265 1.00 67.31 90 GLU A C 1
ATOM 700 O O . GLU A 1 90 ? 10.120 -1.614 18.374 1.00 67.31 90 GLU A O 1
ATOM 705 N N . GLU A 1 91 ? 11.894 -1.356 17.019 1.00 72.88 91 GLU A N 1
ATOM 706 C CA . GLU A 1 91 ? 12.771 -0.742 18.023 1.00 72.88 91 GLU A CA 1
ATOM 707 C C . GLU A 1 91 ? 12.184 0.579 18.547 1.00 72.88 91 GLU A C 1
ATOM 709 O O . GLU A 1 91 ? 12.035 0.765 19.756 1.00 72.88 91 GLU A O 1
ATOM 714 N N . LEU A 1 92 ? 11.743 1.464 17.646 1.00 65.38 92 LEU A N 1
ATOM 715 C CA . LEU A 1 92 ? 11.115 2.738 18.012 1.00 65.38 92 LEU A CA 1
ATOM 716 C C . LEU A 1 92 ? 9.793 2.557 18.777 1.00 65.38 92 LEU A C 1
ATOM 718 O O . LEU A 1 92 ? 9.481 3.343 19.675 1.00 65.38 92 LEU A O 1
ATOM 722 N N . GLN A 1 93 ? 8.997 1.538 18.444 1.00 61.84 93 GLN A N 1
ATOM 723 C CA . GLN A 1 93 ? 7.744 1.238 19.143 1.00 61.84 93 GLN A CA 1
ATOM 724 C C . GLN A 1 93 ? 7.975 0.567 20.500 1.00 61.84 93 GLN A C 1
ATOM 726 O O . GLN A 1 93 ? 7.255 0.881 21.453 1.00 61.84 93 GLN A O 1
ATOM 731 N N . GLY A 1 94 ? 8.980 -0.304 20.616 1.00 59.06 94 GLY A N 1
ATOM 732 C CA . GLY A 1 94 ? 9.418 -0.869 21.893 1.00 59.06 94 GLY A CA 1
ATOM 733 C C . GLY A 1 94 ? 9.856 0.226 22.867 1.00 59.06 94 GLY A C 1
ATOM 734 O O . GLY A 1 94 ? 9.422 0.250 24.025 1.00 59.06 94 GLY A O 1
ATOM 735 N N . ASP A 1 95 ? 10.604 1.212 22.370 1.00 54.06 95 ASP A N 1
ATOM 736 C CA . ASP A 1 95 ? 10.993 2.389 23.143 1.00 54.06 95 ASP A CA 1
ATOM 737 C C . ASP A 1 95 ? 9.788 3.265 23.512 1.00 54.06 95 ASP A C 1
ATOM 739 O O . ASP A 1 95 ? 9.652 3.671 24.670 1.00 54.06 95 ASP A O 1
ATOM 743 N N . ALA A 1 96 ? 8.851 3.500 22.589 1.00 51.28 96 ALA A N 1
ATOM 744 C CA . ALA A 1 96 ? 7.650 4.292 22.860 1.00 51.28 96 ALA A CA 1
ATOM 745 C C . ALA A 1 96 ? 6.730 3.654 23.923 1.00 51.28 96 ALA A C 1
ATOM 747 O O . ALA A 1 96 ? 6.212 4.362 24.794 1.00 51.28 96 ALA A O 1
ATOM 748 N N . GLN A 1 97 ? 6.562 2.326 23.906 1.00 49.03 97 GLN A N 1
ATOM 749 C CA . GLN A 1 97 ? 5.809 1.593 24.932 1.00 49.03 97 GLN A CA 1
ATOM 750 C C . GLN A 1 97 ? 6.504 1.663 26.300 1.00 49.03 97 GLN A C 1
ATOM 752 O O . GLN A 1 97 ? 5.836 1.843 27.323 1.00 49.03 97 GLN A O 1
ATOM 757 N N . SER A 1 98 ? 7.840 1.610 26.332 1.00 52.50 98 SER A N 1
ATOM 758 C CA . SER A 1 98 ? 8.617 1.761 27.568 1.00 52.50 98 SER A CA 1
ATOM 759 C C . SER A 1 98 ? 8.456 3.158 28.193 1.00 52.50 98 SER A C 1
ATOM 761 O O . SER A 1 98 ? 8.276 3.285 29.409 1.00 52.50 98 SER A O 1
ATOM 763 N N . VAL A 1 99 ? 8.424 4.209 27.365 1.00 56.00 99 VAL A N 1
ATOM 764 C CA . VAL A 1 99 ? 8.274 5.605 27.799 1.00 56.00 99 VAL A CA 1
ATOM 765 C C . VAL A 1 99 ? 6.849 5.890 28.276 1.00 56.00 99 VAL A C 1
ATOM 767 O O . VAL A 1 99 ? 6.674 6.518 29.323 1.00 56.00 99 VAL A O 1
ATOM 770 N N . GLN A 1 100 ? 5.822 5.393 27.577 1.00 53.41 100 GLN A N 1
ATOM 771 C CA . GLN A 1 100 ? 4.424 5.527 28.010 1.00 53.41 100 GLN A CA 1
ATOM 772 C C . GLN A 1 100 ? 4.154 4.783 29.325 1.00 53.41 100 GLN A C 1
ATOM 774 O O . GLN A 1 100 ? 3.508 5.338 30.217 1.00 53.41 100 GLN A O 1
ATOM 779 N N . TYR A 1 101 ? 4.713 3.582 29.500 1.00 50.81 101 TYR A N 1
ATOM 780 C CA . TYR A 1 101 ? 4.599 2.818 30.745 1.00 50.81 101 TYR A CA 1
ATOM 781 C C . TYR A 1 101 ? 5.308 3.514 31.921 1.00 50.81 101 TYR A C 1
ATOM 783 O O . TYR A 1 101 ? 4.774 3.585 33.033 1.00 50.81 101 TYR A O 1
ATOM 791 N N . GLN A 1 102 ? 6.486 4.105 31.691 1.00 51.56 102 GLN A N 1
ATOM 792 C CA . GLN A 1 102 ? 7.184 4.905 32.704 1.00 51.56 102 GLN A CA 1
ATOM 793 C C . GLN A 1 102 ? 6.452 6.214 33.038 1.00 51.56 102 GLN A C 1
ATOM 795 O O . GLN A 1 102 ? 6.401 6.605 34.207 1.00 51.56 102 GLN A O 1
ATOM 800 N N . ALA A 1 103 ? 5.861 6.884 32.045 1.00 52.88 103 ALA A N 1
ATOM 801 C CA . ALA A 1 103 ? 5.055 8.085 32.251 1.00 52.88 103 ALA A CA 1
ATOM 802 C C . ALA A 1 103 ? 3.783 7.782 33.065 1.00 52.88 103 ALA A C 1
ATOM 804 O O . ALA A 1 103 ? 3.508 8.482 34.040 1.00 52.88 103 ALA A O 1
ATOM 805 N N . GLN A 1 104 ? 3.068 6.697 32.749 1.00 50.69 104 GLN A N 1
ATOM 806 C CA . GLN A 1 104 ? 1.905 6.241 33.520 1.00 50.69 104 GLN A CA 1
ATOM 807 C C . GLN A 1 104 ? 2.276 5.852 34.957 1.00 50.69 104 GLN A C 1
ATOM 809 O O . GLN A 1 104 ? 1.597 6.273 35.894 1.00 50.69 104 GLN A O 1
ATOM 814 N N . ARG A 1 105 ? 3.396 5.142 35.169 1.00 45.56 105 ARG A N 1
ATOM 815 C CA . ARG A 1 105 ? 3.906 4.837 36.520 1.00 45.56 105 ARG A CA 1
ATOM 816 C C . ARG A 1 105 ? 4.213 6.091 37.339 1.00 45.56 105 ARG A C 1
ATOM 818 O O . ARG A 1 105 ? 3.898 6.125 38.523 1.00 45.56 105 ARG A O 1
ATOM 825 N N . ARG A 1 106 ? 4.808 7.126 36.735 1.00 51.56 106 ARG A N 1
ATOM 826 C CA . ARG A 1 106 ? 5.115 8.392 37.429 1.00 51.56 106 ARG A CA 1
ATOM 827 C C . ARG A 1 106 ? 3.864 9.181 37.805 1.00 51.56 106 ARG A C 1
ATOM 829 O O . ARG A 1 106 ? 3.865 9.831 38.844 1.00 51.56 106 ARG A O 1
ATOM 836 N N . ILE A 1 107 ? 2.823 9.137 36.976 1.00 52.88 107 ILE A N 1
ATOM 837 C CA . ILE A 1 107 ? 1.536 9.773 37.279 1.00 52.88 107 ILE A CA 1
ATOM 838 C C . ILE A 1 107 ? 0.850 9.028 38.429 1.00 52.88 107 ILE A C 1
ATOM 840 O O . ILE A 1 107 ? 0.474 9.658 39.410 1.00 52.88 107 ILE A O 1
ATOM 844 N N . LEU A 1 108 ? 0.776 7.695 38.366 1.00 45.97 108 LEU A N 1
ATOM 845 C CA . LEU A 1 108 ? 0.172 6.876 39.424 1.00 45.97 108 LEU A CA 1
ATOM 846 C C . LEU A 1 108 ? 0.916 6.992 40.766 1.00 45.97 108 LEU A C 1
ATOM 848 O O . LEU A 1 108 ? 0.278 7.042 41.810 1.00 45.97 108 LEU A O 1
ATOM 852 N N . ALA A 1 109 ? 2.246 7.119 40.753 1.00 48.66 109 ALA A N 1
ATOM 853 C CA . ALA A 1 109 ? 3.051 7.318 41.962 1.00 48.66 109 ALA A CA 1
ATOM 854 C C . ALA A 1 109 ? 2.922 8.719 42.598 1.00 48.66 109 ALA A C 1
ATOM 856 O O . ALA A 1 109 ? 3.395 8.917 43.710 1.00 48.66 109 ALA A O 1
ATOM 857 N N . ARG A 1 1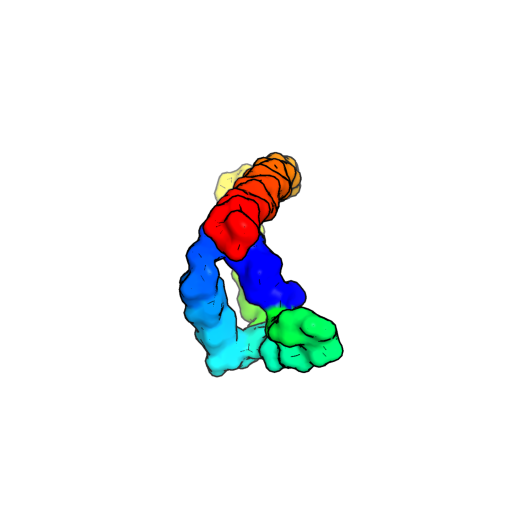10 ? 2.324 9.700 41.907 1.00 48.16 110 ARG A N 1
ATOM 858 C CA . ARG A 1 110 ? 2.077 11.057 42.437 1.00 48.16 110 ARG A CA 1
ATOM 859 C C . ARG A 1 110 ? 0.674 11.242 43.023 1.00 48.16 110 ARG A C 1
ATOM 861 O O . ARG A 1 110 ? 0.396 12.303 43.567 1.00 48.16 110 ARG A O 1
ATOM 868 N N . VAL A 1 111 ? -0.202 10.253 42.857 1.00 48.16 111 VAL A N 1
ATOM 869 C CA . VAL A 1 111 ? -1.608 10.282 43.303 1.00 48.16 111 VAL A CA 1
ATOM 870 C C . VAL A 1 111 ? -1.814 9.422 44.569 1.00 48.16 111 VAL A C 1
ATOM 872 O O . VAL A 1 111 ? -2.924 9.362 45.089 1.00 48.16 111 VAL A O 1
ATOM 875 N N . ALA A 1 112 ? -0.750 8.788 45.078 1.00 43.12 112 ALA A N 1
ATOM 876 C CA . ALA A 1 112 ? -0.728 8.020 46.326 1.00 43.12 112 ALA A CA 1
ATOM 877 C C . ALA A 1 112 ? -0.106 8.818 47.480 1.00 43.12 112 ALA A C 1
ATOM 879 O O . ALA A 1 112 ? 0.832 9.603 47.207 1.00 43.12 112 ALA A O 1
#

Secondary structure (DSSP, 8-state):
-BHHHHHHHH---HHHHHHHHHHHHHTTSEEEEE--STT-PEEEEE-GGG-HHHHHHHHHHHHHHHHTT-HHHHHHHHHHHHHHHHHHHHHHHHHHHHHHHHHHHHHHTT--